Protein AF-A0A2P5XQX0-F1 (afdb_monomer)

Organism: Gossypium barbadense (NCBI:txid3634)

InterPro domains:
  IPR000164 Histone H3/CENP-A [PTHR11426] (21-86)
  IPR000164 Histone H3/CENP-A [SM00428] (3-87)
  IPR007125 Core Histone H2A/H2B/H3 domain [PF00125] (17-82)
  IPR009072 Histone-fold [G3DSA:1.10.20.10] (19-87)
  IPR009072 Histone-fold [SSF47113] (20-84)

Secondary structure (DSSP, 8-state):
-HHHHHHHHHHHHHHTHHHHHHHHHHHHHHTTT-PPPHHHHHHHHHHHHHHHHHHHHHHHHHHHHTT-SS--HHHHHHHHHHTT---

Foldseek 3Di:
DVVVVVVVVVVVVVVCPVVLVVQLVVVCVVVVPDDDDPVRSVVVVVVVVVVVVVLVVQLCVQQVVVVHNDGDPVSSVVSCVVVVNDD

pLDDT: mean 82.73, std 14.83, range [43.19, 96.31]

Radius of gyration: 15.82 Å; Cα contacts (8 Å, |Δi|>4): 39; chains: 1; bounding box: 45×29×38 Å

Sequence (87 aa):
MLTSEFEEASSFQARNHGLKINQKRLVREIAQDLRFQSSAVAALQELADAYLVGLFEGTNLCAMHAERVAIMPKDIQLARRIRGGRA

Mean predicted aligned error: 7.98 Å

Solvent-accessible surface area (backbone atoms only — not comparable to full-atom values): 5007 Å² total; per-residue (Å²): 110,77,65,57,55,54,53,48,52,55,5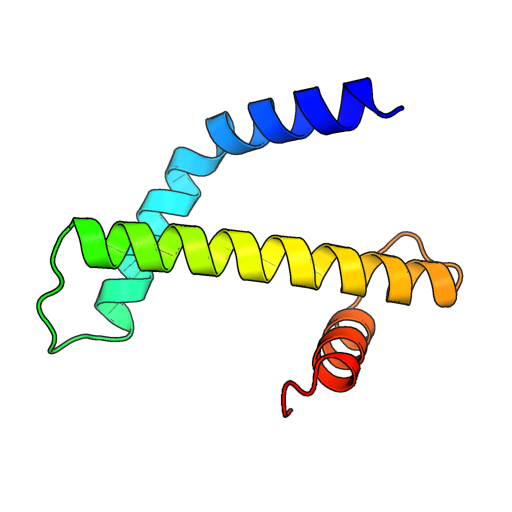4,45,60,70,67,36,59,64,57,56,55,52,50,56,51,48,56,47,65,77,40,72,91,60,89,72,54,73,65,57,52,51,52,53,49,54,51,50,52,54,49,50,53,56,47,48,54,45,12,47,52,46,18,46,76,68,81,33,90,70,71,49,74,69,23,45,52,48,36,34,49,76,73,68,45,80,131

Nearest PDB structures (foldseek):
  7x58-assembly1_A  TM=9.593E-01  e=1.023E-07  Homo sapiens
  5ong-assembly1_E  TM=8.050E-01  e=1.093E-07  Xenopus laevis
  7e8d-assembly1_E  TM=8.059E-01  e=1.333E-07  Homo sapiens
  8tof-assembly1_e  TM=8.043E-01  e=1.425E-07  Xenopus laevis
  6hts-assembly1_M  TM=8.259E-01  e=1.168E-07  Homo sapiens

Structure (mmCIF, N/CA/C/O backbone):
data_AF-A0A2P5XQX0-F1
#
_entry.id   AF-A0A2P5XQX0-F1
#
loop_
_atom_site.group_PDB
_atom_site.id
_atom_site.type_symbol
_atom_site.label_atom_id
_atom_site.label_alt_id
_atom_site.label_comp_id
_atom_site.label_asym_id
_atom_site.label_entity_id
_atom_site.label_seq_id
_atom_site.pdbx_PDB_ins_code
_atom_site.Cartn_x
_atom_site.Cartn_y
_atom_site.Cartn_z
_atom_site.occupancy
_atom_site.B_iso_or_equiv
_atom_site.auth_seq_id
_atom_site.auth_comp_id
_atom_site.auth_asym_id
_atom_site.auth_atom_id
_atom_site.pdbx_PDB_model_num
ATOM 1 N N . MET A 1 1 ? 25.059 4.537 -0.850 1.00 48.03 1 MET A N 1
ATOM 2 C CA . MET A 1 1 ? 23.825 3.987 -1.449 1.00 48.03 1 MET A CA 1
ATOM 3 C C . MET A 1 1 ? 22.902 3.457 -0.359 1.00 48.03 1 MET A C 1
ATOM 5 O O . MET A 1 1 ? 21.855 4.043 -0.174 1.00 48.03 1 MET A O 1
ATOM 9 N N . LEU A 1 2 ? 23.334 2.501 0.475 1.00 43.19 2 LEU A N 1
ATOM 10 C CA . LEU A 1 2 ? 22.531 2.012 1.616 1.00 43.19 2 LEU A CA 1
ATOM 11 C C . LEU A 1 2 ? 22.210 3.079 2.687 1.00 43.19 2 LEU A C 1
ATOM 13 O O . LEU A 1 2 ? 21.190 2.999 3.362 1.00 43.19 2 LEU A O 1
ATOM 17 N N . THR A 1 3 ? 23.060 4.098 2.846 1.00 45.78 3 THR A N 1
ATOM 18 C CA . THR A 1 3 ? 22.836 5.186 3.813 1.00 45.78 3 THR A CA 1
ATOM 19 C C . THR A 1 3 ? 21.784 6.202 3.365 1.00 45.78 3 THR A C 1
ATOM 21 O O . THR A 1 3 ? 21.122 6.779 4.221 1.00 45.78 3 THR A O 1
ATOM 24 N N . SER A 1 4 ? 21.584 6.404 2.055 1.00 52.28 4 SER A N 1
ATOM 25 C CA . SER A 1 4 ? 20.575 7.354 1.562 1.00 52.28 4 SER A CA 1
ATOM 26 C C . SER A 1 4 ? 19.162 6.783 1.656 1.00 52.28 4 SER A C 1
ATOM 28 O O . SER A 1 4 ? 18.250 7.513 2.017 1.00 52.28 4 SER A O 1
ATOM 30 N N . GLU A 1 5 ? 18.985 5.478 1.423 1.00 57.34 5 GLU A N 1
ATOM 31 C CA . GLU A 1 5 ? 17.687 4.803 1.587 1.00 57.34 5 GLU A CA 1
ATOM 32 C C . GLU A 1 5 ? 17.214 4.812 3.053 1.00 57.34 5 GLU A C 1
ATOM 34 O O . GLU A 1 5 ? 16.033 5.022 3.327 1.00 57.34 5 GLU A O 1
ATOM 39 N N . PHE A 1 6 ? 18.134 4.651 4.014 1.00 45.28 6 PHE A N 1
ATOM 40 C CA . PHE A 1 6 ? 17.812 4.680 5.448 1.00 45.28 6 PHE A CA 1
ATOM 41 C C . PHE A 1 6 ? 17.423 6.080 5.962 1.00 45.28 6 PHE A C 1
ATOM 43 O O . PHE A 1 6 ? 16.488 6.210 6.762 1.00 45.28 6 PHE A O 1
ATOM 50 N N . GLU A 1 7 ? 18.102 7.139 5.502 1.00 51.72 7 GLU A N 1
ATOM 51 C CA . GLU A 1 7 ? 17.697 8.521 5.807 1.00 51.72 7 GLU A CA 1
ATOM 52 C C . GLU A 1 7 ? 16.372 8.887 5.128 1.00 51.72 7 GLU A C 1
ATOM 54 O O . GLU A 1 7 ? 15.511 9.530 5.738 1.00 51.72 7 GLU A O 1
ATOM 59 N N . GLU A 1 8 ? 16.166 8.438 3.888 1.00 60.75 8 GLU A N 1
ATOM 60 C CA . GLU A 1 8 ? 14.937 8.692 3.145 1.00 60.75 8 GLU A CA 1
ATOM 61 C C . GLU A 1 8 ? 13.734 8.023 3.823 1.00 60.75 8 GLU A C 1
ATOM 63 O O . GLU A 1 8 ? 12.71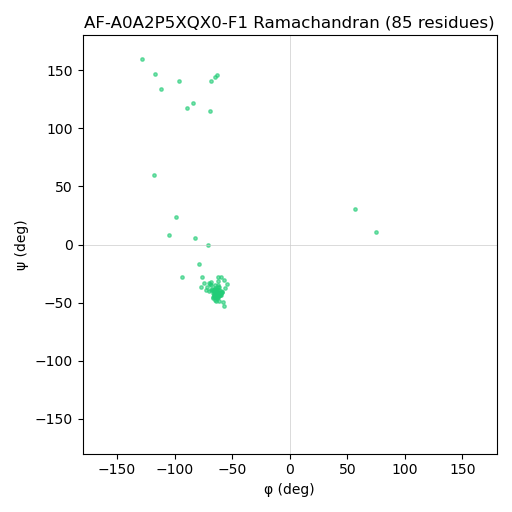9 8.693 4.034 1.00 60.75 8 GLU A O 1
ATOM 68 N N . ALA A 1 9 ? 13.879 6.781 4.300 1.00 53.47 9 ALA A N 1
ATOM 69 C CA . ALA A 1 9 ? 12.864 6.075 5.085 1.00 53.47 9 ALA A CA 1
ATOM 70 C C . ALA A 1 9 ? 12.500 6.802 6.397 1.00 53.47 9 ALA A C 1
ATOM 72 O O . ALA A 1 9 ? 11.316 6.973 6.705 1.00 53.47 9 ALA A O 1
ATOM 73 N N . SER A 1 10 ? 13.490 7.314 7.141 1.00 55.00 10 SER A N 1
ATOM 74 C CA . SER A 1 10 ? 13.231 8.089 8.370 1.00 55.00 10 SER A CA 1
ATOM 75 C C . SER A 1 10 ? 12.535 9.425 8.070 1.00 55.00 10 SER A C 1
ATOM 77 O O . SER A 1 10 ? 11.604 9.830 8.772 1.00 55.00 10 SER A O 1
ATOM 79 N N . SER A 1 11 ? 12.924 10.093 6.978 1.00 62.47 11 SER A N 1
ATOM 80 C CA . SER A 1 11 ? 12.277 11.328 6.518 1.00 62.47 11 SER A CA 1
ATOM 81 C C . SER A 1 11 ? 10.849 11.092 6.000 1.00 62.47 11 SER A C 1
ATOM 83 O O . SER A 1 11 ? 9.968 11.936 6.182 1.00 62.47 11 SER A O 1
ATOM 85 N N . PHE A 1 12 ? 10.586 9.928 5.401 1.00 66.94 12 PHE A N 1
ATOM 86 C CA . PHE A 1 12 ? 9.269 9.506 4.931 1.00 66.94 12 PHE A CA 1
ATOM 87 C C . PHE A 1 12 ? 8.310 9.310 6.108 1.00 66.94 12 PHE A C 1
ATOM 89 O O . PHE A 1 12 ? 7.198 9.837 6.108 1.00 66.94 12 PHE A O 1
ATOM 96 N N . GLN A 1 13 ? 8.770 8.661 7.177 1.00 58.38 13 GLN A N 1
ATOM 97 C CA . GLN A 1 13 ? 7.973 8.423 8.380 1.00 58.38 13 GLN A CA 1
ATOM 98 C C . GLN A 1 13 ? 7.549 9.726 9.080 1.00 58.38 13 GLN A C 1
ATOM 100 O O . GLN A 1 13 ? 6.416 9.818 9.559 1.00 58.38 13 GLN A O 1
ATOM 105 N N . ALA A 1 14 ? 8.406 10.755 9.056 1.00 61.28 14 ALA A N 1
ATOM 106 C CA . ALA A 1 14 ? 8.086 12.098 9.545 1.00 61.28 14 ALA A CA 1
ATOM 107 C C . ALA A 1 14 ? 7.042 12.825 8.670 1.00 61.28 14 ALA A C 1
ATOM 109 O O . ALA A 1 14 ? 6.179 13.532 9.191 1.00 61.28 14 ALA A O 1
ATOM 110 N N . ARG A 1 15 ? 7.060 12.613 7.346 1.00 66.50 15 ARG A N 1
ATOM 111 C CA . ARG A 1 15 ? 6.074 13.184 6.403 1.00 66.50 15 ARG A CA 1
ATOM 112 C C . ARG A 1 15 ? 4.734 12.429 6.383 1.00 66.50 15 ARG A C 1
ATOM 114 O O . ARG A 1 15 ? 3.723 12.984 5.960 1.00 66.50 15 ARG A O 1
ATOM 121 N N . ASN A 1 16 ? 4.681 11.204 6.905 1.00 68.75 16 ASN A N 1
ATOM 122 C CA . ASN A 1 16 ? 3.503 10.328 6.840 1.00 68.75 16 ASN A CA 1
ATOM 123 C C . ASN A 1 16 ? 2.413 10.586 7.891 1.00 68.75 16 ASN A C 1
ATOM 125 O O . ASN A 1 16 ? 1.432 9.843 7.946 1.00 68.75 16 ASN A O 1
ATOM 129 N N . HIS A 1 17 ? 2.516 11.629 8.719 1.00 71.38 17 HIS A N 1
ATOM 130 C CA . HIS A 1 17 ? 1.489 11.909 9.732 1.00 71.38 17 HIS A CA 1
ATOM 131 C C . HIS A 1 17 ? 0.091 12.121 9.112 1.00 71.38 17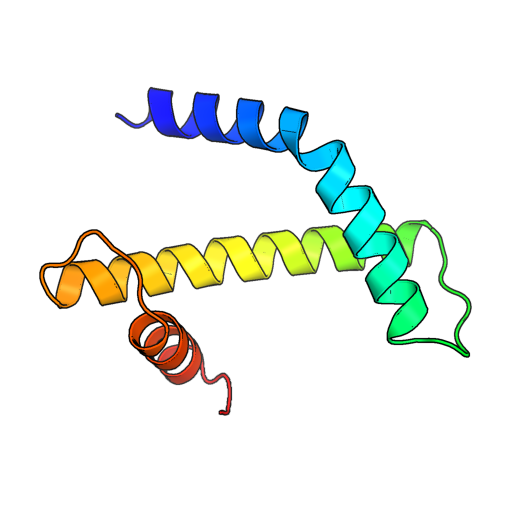 HIS A C 1
ATOM 133 O O . HIS A 1 17 ? -0.898 11.575 9.602 1.00 71.38 17 HIS A O 1
ATOM 139 N N . GLY A 1 18 ? 0.008 12.836 7.983 1.00 74.12 18 GLY A N 1
ATOM 140 C CA . GLY A 1 18 ? -1.244 13.005 7.235 1.00 74.12 18 GLY A CA 1
ATOM 141 C C . GLY A 1 18 ? -1.774 11.691 6.646 1.00 74.12 18 GLY A C 1
ATOM 142 O O . GLY A 1 18 ? -2.971 11.415 6.723 1.00 74.12 18 GLY A O 1
ATOM 143 N N . LEU A 1 19 ? -0.881 10.834 6.137 1.00 78.19 19 LEU A N 1
ATOM 144 C CA . LEU A 1 19 ? -1.228 9.509 5.615 1.00 78.19 19 LEU A CA 1
ATOM 145 C C . LEU A 1 19 ? -1.849 8.626 6.707 1.00 78.19 19 LEU A C 1
ATOM 147 O O . LEU A 1 19 ? -2.898 8.018 6.489 1.00 78.19 19 LEU A O 1
ATOM 151 N N . LYS A 1 20 ? -1.271 8.643 7.914 1.00 79.38 20 LYS A N 1
ATOM 152 C CA . LYS A 1 20 ? -1.793 7.902 9.070 1.00 79.38 20 LYS A CA 1
ATOM 153 C C . LYS A 1 20 ? -3.189 8.367 9.485 1.00 79.38 20 LYS A C 1
ATOM 155 O O . LYS A 1 20 ? -4.007 7.535 9.868 1.00 79.38 20 LYS A O 1
ATOM 160 N N . ILE A 1 21 ? -3.499 9.663 9.403 1.00 79.88 21 ILE A N 1
ATOM 161 C CA . ILE A 1 21 ? -4.852 10.178 9.691 1.00 79.88 21 ILE A CA 1
ATOM 162 C C . ILE A 1 21 ? -5.855 9.671 8.643 1.00 79.88 21 ILE A C 1
ATOM 164 O O . ILE A 1 21 ? -6.928 9.180 9.003 1.00 79.88 21 ILE A O 1
ATOM 168 N N . ASN A 1 22 ? -5.485 9.723 7.361 1.00 84.69 22 ASN A N 1
ATOM 169 C CA . ASN A 1 22 ? -6.333 9.265 6.259 1.00 84.69 22 ASN A CA 1
ATOM 170 C C . ASN A 1 22 ? -6.616 7.759 6.336 1.00 84.69 22 ASN A C 1
ATOM 172 O O . ASN A 1 22 ? -7.762 7.342 6.189 1.00 84.69 22 ASN A O 1
ATOM 176 N N . GLN A 1 23 ? -5.609 6.946 6.658 1.00 84.00 23 GLN A N 1
ATOM 177 C CA . GLN A 1 23 ? -5.776 5.506 6.860 1.00 84.00 23 GLN A CA 1
ATOM 178 C C . GLN A 1 23 ? -6.733 5.186 8.019 1.00 84.00 23 GLN A C 1
ATOM 180 O O . GLN A 1 23 ? -7.599 4.331 7.864 1.00 84.00 23 GLN A O 1
ATOM 185 N N . LYS A 1 24 ? -6.652 5.889 9.164 1.00 84.62 24 LYS A N 1
ATOM 186 C CA . LYS A 1 24 ? -7.617 5.681 10.268 1.00 84.62 24 LYS A CA 1
ATOM 187 C C . LYS A 1 24 ? -9.046 5.998 9.837 1.00 84.62 24 LYS A C 1
ATOM 189 O O . LYS A 1 24 ? -9.973 5.300 10.245 1.00 84.62 24 LYS A O 1
ATOM 194 N N . ARG A 1 25 ? -9.230 7.050 9.032 1.00 87.12 25 ARG A N 1
ATOM 195 C CA . ARG A 1 25 ? -10.538 7.408 8.469 1.00 87.12 25 ARG A CA 1
ATOM 196 C C . ARG A 1 25 ? -11.040 6.323 7.515 1.00 87.12 25 ARG A C 1
ATOM 198 O O . ARG A 1 25 ? -12.185 5.911 7.654 1.00 87.12 25 ARG A O 1
ATOM 205 N N . LEU A 1 26 ? -10.175 5.813 6.640 1.00 87.25 26 LEU A N 1
ATOM 206 C CA . LEU A 1 26 ? -10.502 4.733 5.708 1.00 87.25 26 LEU A CA 1
ATOM 207 C C . LEU A 1 26 ? -10.900 3.437 6.432 1.00 87.25 26 LEU A C 1
ATOM 209 O O . LEU A 1 26 ? -11.887 2.813 6.065 1.00 87.25 26 LEU A O 1
ATOM 213 N N . VAL A 1 27 ? -10.190 3.054 7.501 1.00 86.19 27 VAL A N 1
ATOM 214 C CA . VAL A 1 27 ? -10.551 1.873 8.311 1.00 86.19 27 VAL A CA 1
ATOM 215 C C . VAL A 1 27 ? -11.966 2.010 8.885 1.00 86.19 27 VAL A C 1
ATOM 217 O O . VAL A 1 27 ? -12.729 1.048 8.865 1.00 86.19 27 VAL A O 1
ATOM 220 N N . ARG A 1 28 ? -12.348 3.208 9.348 1.00 85.38 28 ARG A N 1
ATOM 221 C CA . ARG A 1 28 ? -13.716 3.480 9.825 1.00 85.38 28 ARG A CA 1
ATOM 222 C C . ARG A 1 28 ? -14.750 3.486 8.698 1.00 85.38 28 ARG A C 1
ATOM 224 O O . ARG A 1 28 ? -15.883 3.090 8.928 1.00 85.38 28 ARG A O 1
ATOM 231 N N . GLU A 1 29 ? -14.372 3.932 7.504 1.00 88.38 29 GLU A N 1
ATOM 232 C CA . GLU A 1 29 ? -15.254 3.958 6.333 1.00 88.38 29 GLU A CA 1
ATOM 233 C C . GLU A 1 29 ? -15.538 2.560 5.773 1.00 88.38 29 GLU A C 1
ATOM 235 O O . GLU A 1 29 ? -16.654 2.302 5.338 1.00 88.38 29 GLU A O 1
ATOM 240 N N . ILE A 1 30 ? -14.558 1.653 5.797 1.00 87.69 30 ILE A N 1
ATOM 241 C CA . ILE A 1 30 ? -14.727 0.269 5.325 1.00 87.69 30 ILE A CA 1
ATOM 242 C C . ILE A 1 30 ? -15.546 -0.558 6.325 1.00 87.69 30 ILE A C 1
ATOM 244 O O . ILE A 1 30 ? -16.304 -1.441 5.934 1.00 87.69 30 ILE A O 1
ATOM 248 N N . ALA A 1 31 ? -15.410 -0.273 7.619 1.00 87.31 31 ALA A N 1
ATOM 249 C CA . ALA A 1 31 ? -16.041 -1.032 8.689 1.00 87.31 31 ALA A CA 1
ATOM 250 C C . ALA A 1 31 ? -17.020 -0.157 9.489 1.00 87.31 31 ALA A C 1
ATOM 252 O O . ALA A 1 31 ? -16.862 0.039 10.696 1.00 87.31 31 ALA A O 1
ATOM 253 N N . GLN A 1 32 ? -18.026 0.365 8.777 1.00 82.81 32 GLN A N 1
ATOM 254 C CA . GLN A 1 32 ? -18.962 1.403 9.238 1.00 82.81 32 GLN A CA 1
ATOM 255 C C . GLN A 1 32 ? -19.729 1.026 10.515 1.00 82.81 32 GLN A C 1
ATOM 257 O O . GLN A 1 32 ? -19.995 1.898 11.340 1.00 82.81 32 GLN A O 1
ATOM 262 N N . ASP A 1 33 ? -19.990 -0.267 10.726 1.00 88.19 33 ASP A N 1
ATOM 263 C CA . ASP A 1 33 ? -20.781 -0.771 11.857 1.00 88.19 33 ASP A CA 1
ATOM 264 C C . ASP A 1 33 ? -19.943 -1.432 12.967 1.00 88.19 33 ASP A C 1
ATOM 266 O O . ASP A 1 33 ? -20.487 -2.021 13.903 1.00 88.19 33 ASP A O 1
ATOM 270 N N . LEU A 1 34 ? -18.608 -1.340 12.902 1.00 87.25 34 LEU A N 1
ATOM 271 C CA . LEU A 1 34 ? -17.711 -1.968 13.875 1.00 87.25 34 LEU A CA 1
ATOM 272 C C . LEU A 1 34 ? -16.976 -0.933 14.732 1.00 87.25 34 LEU A C 1
ATOM 274 O O . LEU A 1 34 ? -16.380 0.031 14.249 1.00 87.25 34 LEU A O 1
ATOM 278 N N . ARG A 1 35 ? -16.954 -1.172 16.048 1.00 85.50 35 ARG A N 1
ATOM 279 C CA . ARG A 1 35 ? -16.104 -0.421 16.979 1.00 85.50 35 ARG A CA 1
ATOM 280 C C . ARG A 1 35 ? -14.752 -1.111 17.097 1.00 85.50 35 ARG A C 1
ATOM 282 O O . ARG A 1 35 ? -14.667 -2.232 17.587 1.00 85.50 35 ARG A O 1
ATOM 289 N N . PHE A 1 36 ? -13.692 -0.416 16.702 1.00 84.94 36 PHE A N 1
ATOM 290 C CA . PHE A 1 36 ? -12.323 -0.907 16.849 1.00 84.94 36 PHE A CA 1
ATOM 291 C C . PHE A 1 36 ? -11.667 -0.354 18.108 1.00 84.94 36 PHE A C 1
ATOM 293 O O . PHE A 1 36 ? -11.781 0.835 18.417 1.00 84.94 36 PHE A O 1
ATOM 300 N N . GLN A 1 37 ? -10.899 -1.201 18.790 1.00 90.50 37 GLN A N 1
ATOM 301 C CA . GLN A 1 37 ? -9.928 -0.740 19.776 1.00 90.50 37 GLN A CA 1
ATOM 302 C C . GLN A 1 37 ? -8.855 0.113 19.079 1.00 90.50 37 GLN A C 1
ATOM 304 O O . GLN A 1 37 ? -8.471 -0.160 17.940 1.00 90.50 37 GLN A O 1
ATOM 309 N N . SER A 1 38 ? -8.335 1.133 19.764 1.00 87.06 38 SER A N 1
ATOM 310 C CA . SER A 1 38 ? -7.270 1.992 19.226 1.00 87.06 38 SER A CA 1
ATOM 311 C C . SER A 1 38 ? -6.026 1.200 18.804 1.00 87.06 38 SER A C 1
ATOM 313 O O . SER A 1 38 ? -5.435 1.507 17.769 1.00 87.06 38 SER A O 1
ATOM 315 N N . SER A 1 39 ? -5.671 0.154 19.557 1.00 90.31 39 SER A N 1
ATOM 316 C CA . SER A 1 39 ? -4.578 -0.774 19.238 1.00 90.31 39 SER A CA 1
ATOM 317 C C . SER A 1 39 ? -4.862 -1.628 18.003 1.00 90.31 39 SER A C 1
ATOM 319 O O . SER A 1 39 ? -3.962 -1.830 17.197 1.00 90.31 39 SER A O 1
ATOM 321 N N . ALA A 1 40 ? -6.105 -2.077 17.805 1.00 89.38 40 ALA A N 1
ATOM 322 C CA . ALA A 1 40 ? -6.491 -2.844 16.622 1.00 89.38 40 ALA A CA 1
ATOM 323 C C . ALA A 1 40 ? -6.363 -2.001 15.346 1.00 89.38 40 ALA A C 1
ATOM 325 O O . ALA A 1 40 ? -5.827 -2.470 14.347 1.00 89.38 40 ALA A O 1
ATOM 326 N N . VAL A 1 41 ? -6.783 -0.729 15.393 1.00 87.88 41 VAL A N 1
ATOM 327 C CA . VAL A 1 41 ? -6.576 0.196 14.268 1.00 87.88 41 VAL A CA 1
ATOM 328 C C . VAL A 1 41 ? -5.084 0.402 14.010 1.00 87.88 41 VAL A C 1
ATOM 330 O O . VAL A 1 41 ? -4.668 0.335 12.861 1.00 87.88 41 VAL A O 1
ATOM 333 N N . ALA A 1 42 ? -4.272 0.614 15.049 1.00 88.06 42 ALA A N 1
ATOM 334 C CA . ALA A 1 42 ? -2.826 0.784 14.888 1.00 88.06 42 ALA A CA 1
ATOM 335 C C . ALA A 1 42 ? -2.157 -0.452 14.257 1.00 88.06 42 ALA A C 1
ATOM 337 O O . ALA A 1 42 ? -1.377 -0.301 13.321 1.00 88.06 42 ALA A O 1
ATOM 338 N N . ALA A 1 43 ? -2.524 -1.659 14.698 1.00 89.62 43 ALA A N 1
ATOM 339 C CA . ALA A 1 43 ? -2.012 -2.907 14.136 1.00 89.62 43 ALA A CA 1
ATOM 340 C C . ALA A 1 43 ? -2.404 -3.089 12.659 1.00 89.62 43 ALA A C 1
ATOM 342 O O . ALA A 1 43 ? -1.580 -3.502 11.848 1.00 89.62 43 ALA A O 1
ATOM 343 N N . LEU A 1 44 ? -3.641 -2.737 12.284 1.00 88.25 44 LEU A N 1
ATOM 344 C CA . LEU A 1 44 ? -4.078 -2.761 10.884 1.00 88.25 44 LEU A CA 1
ATOM 345 C C . LEU A 1 44 ? -3.289 -1.777 10.017 1.00 88.25 44 LEU A C 1
ATOM 347 O O . LEU A 1 44 ? -2.963 -2.102 8.879 1.00 88.25 44 LEU A O 1
ATOM 35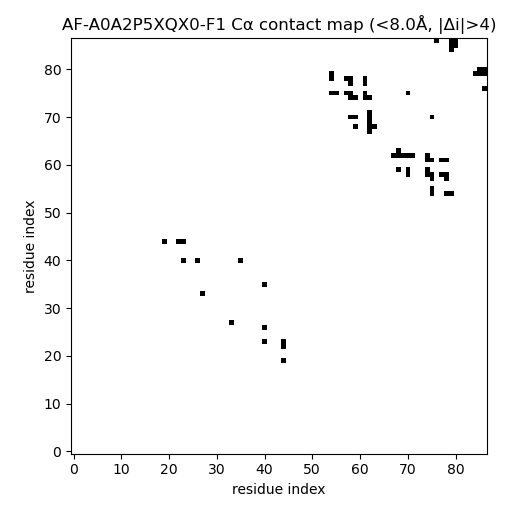1 N N . GLN A 1 45 ? -2.980 -0.591 10.545 1.00 87.62 45 GLN A N 1
ATOM 352 C CA . GLN A 1 45 ? -2.167 0.395 9.831 1.00 87.62 45 GLN A CA 1
ATOM 353 C C . GLN A 1 45 ? -0.748 -0.112 9.600 1.00 87.62 45 GLN A C 1
ATOM 355 O O . GLN A 1 45 ? -0.260 -0.065 8.478 1.00 87.62 45 GLN A O 1
ATOM 360 N N . GLU A 1 46 ? -0.113 -0.643 10.641 1.00 88.50 46 GLU A N 1
ATOM 361 C CA . GLU A 1 46 ? 1.247 -1.168 10.551 1.00 88.50 46 GLU A CA 1
ATOM 362 C C . GLU A 1 46 ? 1.335 -2.365 9.595 1.00 88.50 46 GLU A C 1
ATOM 364 O O . GLU A 1 46 ? 2.233 -2.428 8.756 1.00 88.50 46 GLU A O 1
ATOM 369 N N . LEU A 1 47 ? 0.355 -3.271 9.644 1.00 90.31 47 LEU A N 1
ATOM 370 C CA . LEU A 1 47 ? 0.273 -4.399 8.720 1.00 90.31 47 LEU A CA 1
ATOM 371 C C . LEU A 1 47 ? 0.031 -3.948 7.271 1.00 90.31 47 LEU A C 1
ATOM 373 O O . LEU A 1 47 ? 0.625 -4.510 6.351 1.00 90.31 47 LEU A O 1
ATOM 377 N N . ALA A 1 48 ? -0.814 -2.937 7.055 1.00 89.75 48 ALA A N 1
ATOM 378 C CA . ALA A 1 48 ? -1.054 -2.379 5.727 1.00 89.75 48 ALA A CA 1
ATOM 379 C C . ALA A 1 48 ? 0.204 -1.707 5.159 1.00 89.75 48 ALA A C 1
ATOM 381 O O . ALA A 1 48 ? 0.553 -1.961 4.006 1.00 89.75 48 ALA A O 1
ATOM 382 N N . ASP A 1 49 ? 0.910 -0.910 5.964 1.00 88.25 49 ASP A N 1
ATOM 383 C CA . ASP A 1 49 ? 2.162 -0.266 5.563 1.00 88.25 49 ASP A CA 1
ATOM 384 C C . ASP A 1 49 ? 3.223 -1.321 5.210 1.00 88.25 49 ASP A C 1
ATOM 386 O O . ASP A 1 49 ? 3.798 -1.275 4.122 1.00 88.25 49 ASP A O 1
ATOM 390 N N . ALA A 1 50 ? 3.416 -2.332 6.064 1.00 8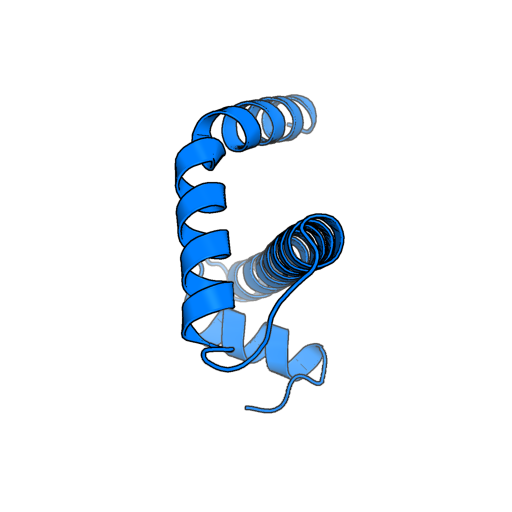9.31 50 ALA A N 1
ATOM 391 C CA . ALA A 1 50 ? 4.355 -3.425 5.810 1.00 89.31 50 ALA A CA 1
ATOM 392 C C . ALA A 1 50 ? 4.001 -4.221 4.541 1.00 89.31 50 ALA A C 1
ATOM 394 O O . ALA A 1 50 ? 4.877 -4.556 3.738 1.00 89.31 50 ALA A O 1
ATOM 395 N N . TYR A 1 51 ? 2.711 -4.498 4.320 1.00 90.81 51 TYR A N 1
ATOM 396 C CA . TYR A 1 51 ? 2.246 -5.175 3.112 1.00 90.81 51 TYR A CA 1
ATOM 397 C C . TYR A 1 51 ? 2.534 -4.353 1.852 1.00 90.81 51 TYR A C 1
ATOM 399 O O . TYR A 1 51 ? 3.034 -4.902 0.868 1.00 90.81 51 TYR A O 1
ATOM 407 N N . LEU A 1 52 ? 2.229 -3.050 1.877 1.00 90.75 52 LEU A N 1
ATOM 408 C CA . LEU A 1 52 ? 2.434 -2.157 0.739 1.00 90.75 52 LEU A CA 1
ATOM 409 C C . LEU A 1 52 ? 3.918 -1.979 0.423 1.00 90.75 52 LEU A C 1
ATOM 411 O O . LEU A 1 52 ? 4.280 -2.082 -0.745 1.00 90.75 52 LEU A O 1
ATOM 415 N N . VAL A 1 53 ? 4.774 -1.789 1.433 1.00 91.06 53 VAL A N 1
ATOM 416 C CA . VAL A 1 53 ? 6.233 -1.712 1.247 1.00 91.06 53 VAL A CA 1
ATOM 417 C C . VAL A 1 53 ? 6.742 -2.983 0.572 1.00 91.06 53 VAL A C 1
ATOM 419 O O . VAL A 1 53 ? 7.312 -2.912 -0.516 1.00 91.06 53 VAL A O 1
ATOM 422 N N . GLY A 1 54 ? 6.422 -4.158 1.124 1.00 90.94 54 GLY A N 1
ATOM 423 C CA . GLY A 1 54 ? 6.845 -5.422 0.524 1.00 90.94 54 GLY A CA 1
ATOM 424 C C . GLY A 1 54 ? 6.276 -5.638 -0.886 1.00 90.94 54 GLY A C 1
ATOM 425 O O . GLY A 1 54 ? 6.946 -6.205 -1.750 1.00 90.94 54 GLY A O 1
ATOM 426 N N . LEU A 1 55 ? 5.039 -5.211 -1.155 1.00 93.12 55 LEU A N 1
ATOM 427 C CA . LEU A 1 55 ? 4.454 -5.292 -2.495 1.00 93.12 55 LEU A CA 1
ATOM 428 C C . LEU A 1 55 ? 5.183 -4.374 -3.487 1.00 93.12 55 LEU A C 1
ATOM 430 O O . LEU A 1 55 ? 5.430 -4.789 -4.622 1.00 93.12 55 LEU A O 1
ATOM 434 N N . PHE A 1 56 ? 5.534 -3.153 -3.080 1.00 94.38 56 PHE A N 1
ATOM 435 C CA . PHE A 1 56 ? 6.248 -2.207 -3.933 1.00 94.38 56 PHE A CA 1
ATOM 436 C C . PHE A 1 56 ? 7.695 -2.623 -4.191 1.00 94.38 56 PHE A C 1
ATOM 438 O O . PHE A 1 56 ? 8.155 -2.448 -5.315 1.00 94.38 56 PHE A O 1
ATOM 445 N N . GLU A 1 57 ? 8.371 -3.275 -3.244 1.00 92.94 57 GLU A N 1
ATOM 446 C CA . GLU A 1 57 ? 9.676 -3.907 -3.486 1.00 92.94 57 GLU A CA 1
ATOM 447 C C . GLU A 1 57 ? 9.590 -4.948 -4.615 1.00 92.94 57 GLU A C 1
ATOM 449 O O . GLU A 1 57 ? 10.343 -4.895 -5.588 1.00 92.94 57 GLU A O 1
ATOM 454 N N . GLY A 1 58 ? 8.605 -5.853 -4.552 1.00 93.69 58 GLY A N 1
ATOM 455 C CA . GLY A 1 58 ? 8.371 -6.844 -5.610 1.00 93.69 58 GLY A CA 1
ATOM 456 C C . GLY A 1 58 ? 7.939 -6.221 -6.944 1.00 93.69 58 GLY A C 1
ATOM 457 O O . GLY A 1 58 ? 8.325 -6.692 -8.014 1.00 93.69 58 GLY A O 1
ATOM 458 N N . THR A 1 59 ? 7.170 -5.135 -6.889 1.00 95.75 59 THR A N 1
ATOM 459 C CA . THR A 1 59 ? 6.759 -4.359 -8.070 1.00 95.75 59 THR A CA 1
ATOM 460 C C . THR A 1 59 ? 7.962 -3.685 -8.731 1.00 95.75 59 THR A C 1
ATOM 462 O O . THR A 1 59 ? 8.075 -3.704 -9.956 1.00 95.75 59 THR A O 1
ATOM 465 N N . ASN A 1 60 ? 8.880 -3.130 -7.938 1.00 95.12 60 ASN A N 1
ATOM 466 C CA . ASN A 1 60 ? 10.101 -2.504 -8.431 1.00 95.12 60 ASN A CA 1
ATOM 467 C C . ASN A 1 60 ? 10.985 -3.523 -9.163 1.00 95.12 60 ASN A C 1
ATOM 469 O O . ASN A 1 60 ? 11.432 -3.266 -10.278 1.00 95.12 60 ASN A O 1
ATOM 473 N N . LEU A 1 61 ? 11.134 -4.729 -8.603 1.00 94.31 61 LEU A N 1
ATOM 474 C CA . LEU A 1 61 ? 11.831 -5.833 -9.272 1.00 94.31 61 LEU A CA 1
ATOM 475 C C . LEU A 1 61 ? 11.175 -6.214 -10.609 1.00 94.31 61 LEU A C 1
ATOM 477 O O . LEU A 1 61 ? 11.878 -6.449 -11.590 1.00 94.31 61 LEU A O 1
ATOM 481 N N . CYS A 1 62 ? 9.839 -6.230 -10.684 1.00 95.62 62 CYS A N 1
ATOM 482 C CA . CYS A 1 62 ? 9.120 -6.488 -11.938 1.00 95.62 62 CYS A CA 1
ATOM 483 C C . CYS A 1 62 ? 9.354 -5.384 -12.987 1.00 95.62 62 CYS A C 1
ATOM 485 O O . CYS A 1 62 ? 9.499 -5.685 -14.172 1.00 95.62 62 CYS A O 1
ATOM 487 N N . ALA A 1 63 ? 9.419 -4.117 -12.567 1.00 96.19 63 ALA A N 1
ATOM 488 C CA . ALA A 1 63 ? 9.726 -3.000 -13.458 1.00 96.19 63 ALA A CA 1
ATOM 489 C C . ALA A 1 63 ? 11.168 -3.082 -13.988 1.00 96.19 63 ALA A C 1
ATOM 491 O O . ALA A 1 63 ? 11.374 -2.991 -15.200 1.00 96.19 63 ALA A O 1
ATOM 492 N N . MET A 1 64 ? 12.136 -3.355 -13.105 1.00 96.31 64 MET A N 1
ATOM 493 C CA . MET A 1 64 ? 13.548 -3.535 -13.461 1.00 96.31 64 MET A CA 1
ATOM 494 C C . MET A 1 64 ? 13.771 -4.732 -14.387 1.00 96.31 64 MET A C 1
ATOM 496 O O . MET A 1 64 ? 14.553 -4.638 -15.328 1.00 96.31 64 MET A O 1
ATOM 500 N N . HIS A 1 65 ? 13.055 -5.838 -14.167 1.00 95.81 65 HIS A N 1
ATOM 501 C CA . HIS A 1 65 ? 13.096 -7.004 -15.053 1.00 95.81 65 HIS A CA 1
ATOM 502 C C . HIS A 1 65 ? 12.663 -6.668 -16.490 1.00 95.81 65 HIS A C 1
ATOM 504 O O . HIS A 1 65 ? 13.113 -7.301 -17.437 1.00 95.81 65 HIS A O 1
ATOM 510 N N . ALA A 1 66 ? 11.817 -5.651 -16.656 1.00 95.94 66 ALA A N 1
ATOM 511 C CA . ALA A 1 66 ? 11.385 -5.133 -17.949 1.00 95.94 66 ALA A CA 1
ATOM 512 C C . ALA A 1 66 ? 12.169 -3.878 -18.387 1.00 95.94 66 ALA A C 1
ATOM 514 O O . ALA A 1 66 ? 11.624 -3.071 -19.141 1.00 95.94 66 ALA A O 1
ATOM 515 N N . GLU A 1 67 ? 13.389 -3.686 -17.868 1.00 96.19 67 GLU A N 1
ATOM 516 C CA . GLU A 1 67 ? 14.307 -2.580 -18.189 1.00 96.19 67 GLU A CA 1
ATOM 517 C C . GLU A 1 67 ? 13.715 -1.176 -17.953 1.00 96.19 67 GLU A C 1
ATOM 519 O O . GLU A 1 67 ? 14.055 -0.202 -18.626 1.00 96.19 67 GLU A O 1
ATOM 524 N N . ARG A 1 68 ? 12.810 -1.044 -16.976 1.00 95.44 68 ARG A N 1
ATOM 525 C CA . ARG A 1 68 ? 12.190 0.232 -16.598 1.00 95.44 68 ARG A CA 1
ATOM 526 C C . ARG A 1 68 ? 12.533 0.616 -15.167 1.00 95.44 68 ARG A C 1
ATOM 528 O O . ARG A 1 68 ? 12.594 -0.226 -14.280 1.00 95.44 68 ARG A O 1
ATOM 535 N N . VAL A 1 69 ? 12.648 1.924 -14.946 1.00 90.38 69 VAL A N 1
ATOM 536 C CA . VAL A 1 69 ? 12.748 2.529 -13.605 1.00 90.38 69 VAL A CA 1
ATOM 537 C C . VAL A 1 69 ? 11.368 2.952 -13.082 1.00 90.38 69 VAL A C 1
ATOM 539 O O . VAL A 1 69 ? 11.121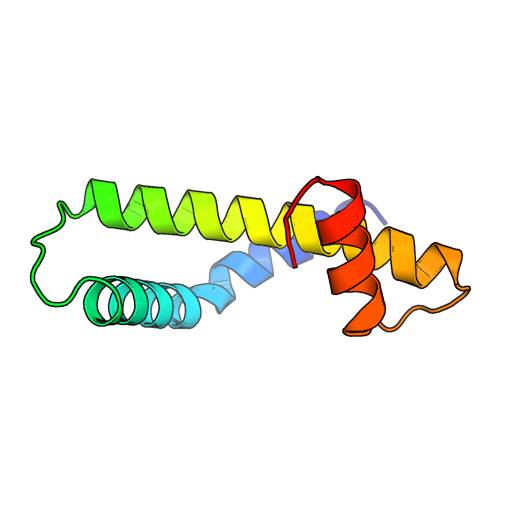 2.959 -11.883 1.00 90.38 69 VAL A O 1
ATOM 542 N N . ALA A 1 70 ? 10.434 3.277 -13.982 1.00 95.12 70 ALA A N 1
ATOM 543 C CA . ALA A 1 70 ? 9.073 3.648 -13.614 1.00 95.12 70 ALA A CA 1
ATOM 544 C C . ALA A 1 70 ? 8.188 2.407 -13.412 1.00 95.12 70 ALA A C 1
ATOM 546 O O . ALA A 1 70 ? 7.982 1.617 -14.346 1.00 95.12 70 ALA A O 1
ATOM 547 N N . ILE A 1 71 ? 7.618 2.283 -12.212 1.00 93.06 71 ILE A N 1
ATOM 548 C CA . ILE A 1 71 ? 6.605 1.276 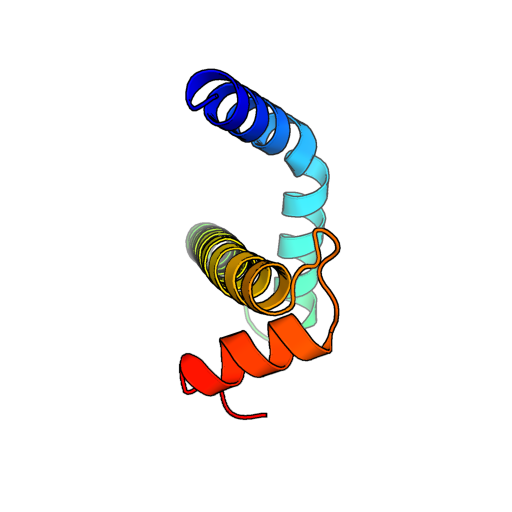-11.885 1.00 93.06 71 ILE A CA 1
ATOM 549 C C . ILE A 1 71 ? 5.294 1.553 -12.631 1.00 93.06 71 ILE A C 1
ATOM 551 O O . ILE A 1 71 ? 4.864 2.697 -12.780 1.00 93.06 71 ILE A O 1
ATOM 555 N N . MET A 1 72 ? 4.642 0.494 -13.101 1.00 95.06 72 MET A N 1
ATOM 556 C CA . MET A 1 72 ? 3.380 0.554 -13.837 1.00 95.06 72 MET A CA 1
ATOM 557 C C . MET A 1 72 ? 2.339 -0.389 -13.216 1.00 95.06 72 MET A C 1
ATOM 559 O O . MET A 1 72 ? 2.704 -1.366 -12.560 1.00 95.06 72 MET A O 1
ATOM 563 N N . PRO A 1 73 ? 1.030 -0.187 -13.473 1.00 96.00 73 PRO A N 1
ATOM 564 C CA . PRO A 1 73 ? -0.017 -1.067 -12.944 1.00 96.00 73 PRO A CA 1
ATOM 565 C C . PRO A 1 73 ? 0.189 -2.555 -13.276 1.00 96.00 73 PRO A C 1
ATOM 567 O O . PRO A 1 73 ? -0.100 -3.417 -12.449 1.00 96.00 73 PRO A O 1
ATOM 570 N N . LYS A 1 74 ? 0.753 -2.862 -14.453 1.00 95.38 74 LYS A N 1
ATOM 571 C CA . LYS A 1 74 ? 1.100 -4.232 -14.868 1.00 95.38 74 LYS A CA 1
ATOM 572 C C . LYS A 1 74 ? 2.152 -4.896 -13.968 1.00 95.38 74 LYS A C 1
ATOM 574 O O . LYS A 1 74 ? 2.088 -6.103 -13.762 1.00 95.38 74 LYS A O 1
ATOM 579 N N . ASP A 1 75 ? 3.072 -4.119 -13.395 1.00 95.88 75 ASP A N 1
ATOM 580 C CA . ASP A 1 75 ? 4.118 -4.626 -12.497 1.00 95.88 75 ASP A CA 1
ATOM 581 C C . ASP A 1 75 ? 3.514 -5.010 -11.143 1.00 95.88 75 ASP A C 1
ATOM 583 O O . ASP A 1 75 ? 3.835 -6.058 -10.589 1.00 95.88 75 ASP A O 1
ATOM 587 N N . ILE A 1 76 ? 2.561 -4.207 -10.655 1.00 94.62 76 ILE A N 1
ATOM 588 C CA . ILE A 1 76 ? 1.815 -4.487 -9.420 1.00 94.62 76 ILE A CA 1
ATOM 589 C C . ILE A 1 76 ? 0.960 -5.743 -9.600 1.00 94.62 76 ILE A C 1
ATOM 591 O O . ILE A 1 76 ? 0.928 -6.614 -8.731 1.00 94.62 76 ILE A O 1
ATOM 595 N N . GLN A 1 77 ? 0.265 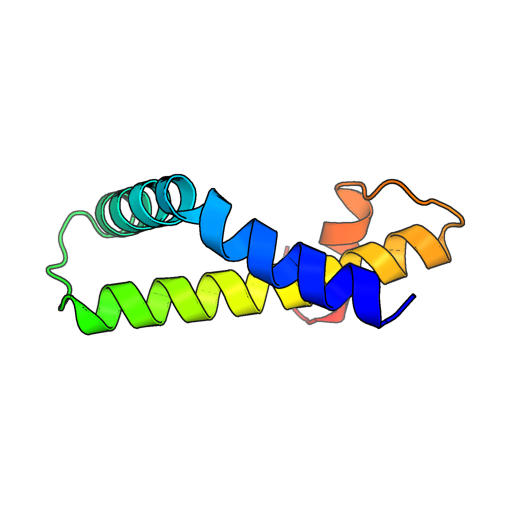-5.853 -10.735 1.00 95.12 77 GLN A N 1
ATOM 596 C CA . GLN A 1 77 ? -0.537 -7.033 -11.067 1.00 95.12 77 GLN A CA 1
ATOM 597 C C . GLN A 1 77 ? 0.328 -8.295 -11.134 1.00 95.12 77 GLN A C 1
ATOM 599 O O . GLN A 1 77 ? -0.052 -9.326 -10.577 1.00 95.12 77 GLN A O 1
ATOM 604 N N . LEU A 1 78 ? 1.504 -8.208 -11.762 1.00 94.38 78 LEU A N 1
ATOM 605 C CA . LEU A 1 78 ? 2.453 -9.315 -11.836 1.00 94.38 78 LEU A CA 1
ATOM 606 C C . LEU A 1 78 ? 2.980 -9.704 -10.448 1.00 94.38 78 LEU A C 1
ATOM 608 O O . LEU A 1 78 ? 2.907 -10.876 -10.081 1.00 94.38 78 LEU A O 1
ATOM 612 N N . ALA A 1 79 ? 3.423 -8.735 -9.644 1.00 94.44 79 ALA A N 1
ATOM 613 C CA . ALA A 1 79 ? 3.912 -8.972 -8.287 1.00 94.44 79 ALA A CA 1
ATOM 614 C C . ALA A 1 79 ? 2.837 -9.606 -7.385 1.00 94.44 79 ALA A C 1
ATOM 616 O O . ALA A 1 79 ? 3.119 -10.556 -6.649 1.00 94.44 79 ALA A O 1
ATOM 617 N N . ARG A 1 80 ? 1.579 -9.147 -7.482 1.00 94.50 80 ARG A N 1
ATOM 618 C CA . ARG A 1 80 ? 0.438 -9.763 -6.782 1.00 94.50 80 ARG A CA 1
ATOM 619 C C . ARG A 1 80 ? 0.201 -11.198 -7.241 1.00 94.50 80 ARG A C 1
ATOM 621 O O . ARG A 1 80 ? 0.035 -12.072 -6.392 1.00 94.50 80 ARG A O 1
ATOM 628 N N . ARG A 1 81 ? 0.228 -11.449 -8.553 1.00 94.56 81 ARG A N 1
ATOM 629 C CA . ARG A 1 81 ? 0.012 -12.782 -9.132 1.00 94.56 81 ARG A CA 1
ATOM 630 C C . ARG A 1 81 ? 1.079 -13.779 -8.682 1.00 94.56 81 ARG 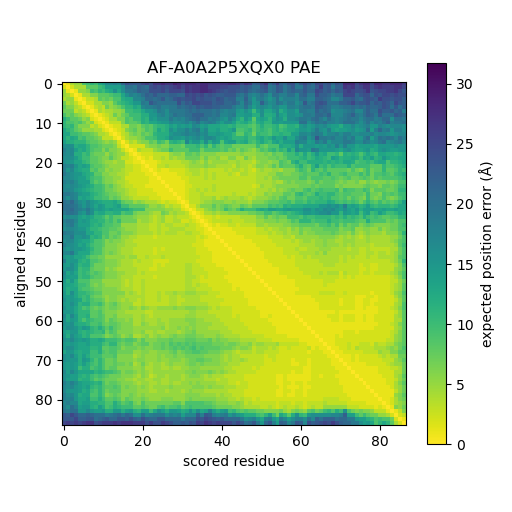A C 1
ATOM 632 O O . ARG A 1 81 ? 0.730 -14.897 -8.317 1.00 94.56 81 ARG A O 1
ATOM 639 N N . ILE A 1 82 ? 2.349 -13.371 -8.652 1.00 92.12 82 ILE A N 1
ATOM 640 C CA . ILE A 1 82 ? 3.463 -14.207 -8.172 1.00 92.12 82 ILE A CA 1
ATOM 641 C C . ILE A 1 82 ? 3.318 -14.510 -6.673 1.00 92.12 82 ILE A C 1
ATOM 643 O O . ILE A 1 82 ? 3.540 -15.641 -6.255 1.00 92.12 82 ILE A O 1
ATOM 647 N N . ARG A 1 83 ? 2.867 -13.540 -5.864 1.00 90.38 83 ARG A N 1
ATOM 648 C CA . ARG A 1 83 ? 2.575 -13.738 -4.430 1.00 90.38 83 ARG A CA 1
ATOM 649 C C . ARG A 1 83 ? 1.330 -14.594 -4.147 1.00 90.38 83 ARG A C 1
ATOM 651 O O . ARG A 1 83 ? 0.988 -14.786 -2.985 1.00 90.38 83 ARG A O 1
ATOM 658 N N . GLY A 1 84 ? 0.622 -15.077 -5.171 1.00 87.50 84 GLY A N 1
ATOM 659 C CA . GLY A 1 84 ? -0.633 -15.818 -5.005 1.00 87.50 84 GLY A CA 1
ATOM 660 C C . GLY A 1 84 ? -1.838 -14.938 -4.646 1.00 87.50 84 GLY A C 1
ATOM 661 O O . GLY A 1 84 ? -2.905 -15.454 -4.311 1.00 87.50 84 GLY A O 1
ATOM 662 N N . GLY A 1 85 ? -1.698 -13.612 -4.733 1.00 72.44 85 GLY A N 1
ATOM 663 C CA . GLY A 1 85 ? -2.809 -12.675 -4.627 1.00 72.44 85 GLY A CA 1
ATOM 664 C C . GLY A 1 85 ? -3.702 -12.811 -5.855 1.00 72.44 85 GLY A C 1
ATOM 665 O O . GLY A 1 85 ? -3.271 -12.528 -6.973 1.00 72.44 85 GLY A O 1
ATOM 666 N N . ARG A 1 86 ? -4.944 -13.264 -5.659 1.00 63.19 86 ARG A N 1
ATOM 667 C CA . ARG A 1 86 ? -5.913 -13.381 -6.756 1.00 63.19 86 ARG A CA 1
ATOM 668 C C . ARG A 1 86 ? -6.256 -11.985 -7.301 1.00 63.19 86 ARG A C 1
ATOM 670 O O . ARG A 1 86 ? -6.243 -11.005 -6.544 1.00 63.19 86 ARG A O 1
ATOM 677 N N . ALA A 1 87 ? -6.457 -11.927 -8.618 1.00 53.12 87 ALA A N 1
ATOM 678 C CA . ALA A 1 87 ? -6.935 -10.756 -9.351 1.00 53.12 87 ALA A CA 1
ATOM 679 C C . ALA A 1 87 ? -8.373 -10.427 -8.945 1.00 53.12 87 ALA A C 1
ATOM 681 O O . ALA A 1 87 ? -9.151 -11.393 -8.777 1.00 53.12 87 ALA A O 1
#